Protein AF-A0AA47LA80-F1 (afdb_monomer)

pLDDT: mean 89.27, std 13.65, range [39.94, 98.06]

Sequence (81 aa):
MIILITNVLDDVNENTHTVTFQIVDGSPSLNDVECLLTREINEFNHVTYCLEEKQGQFKTFGRQCVQGEHFSDTEQHELIA

Secondary structure (DSSP, 8-state):
-EEEEEEEEE-TTTSEEEEEEEEEES---HHHHHHHHHHH-SSEEEEEEETTTTEEEEEEESS---TT-EEESSGGGSS--

Structure (mmCIF, N/CA/C/O backbone):
data_AF-A0AA47LA80-F1
#
_entry.id   AF-A0AA47LA80-F1
#
loop_
_atom_site.group_PDB
_atom_site.id
_atom_site.type_symbol
_atom_site.label_atom_id
_atom_site.label_alt_id
_atom_site.label_comp_id
_atom_site.label_asym_id
_atom_site.label_entity_id
_atom_site.label_seq_id
_atom_site.pdbx_PDB_ins_code
_atom_site.Cartn_x
_atom_site.Cartn_y
_atom_site.Cartn_z
_atom_site.occupancy
_atom_site.B_iso_or_equiv
_atom_site.auth_seq_id
_atom_site.auth_comp_id
_atom_site.auth_asym_id
_atom_site.auth_atom_id
_atom_site.pdbx_PDB_model_num
ATOM 1 N N . MET A 1 1 ? -9.135 -3.038 9.409 1.00 91.50 1 MET A N 1
ATOM 2 C CA . MET A 1 1 ? -8.547 -2.176 8.368 1.00 91.50 1 MET A CA 1
ATOM 3 C C . MET A 1 1 ? -8.333 -3.024 7.139 1.00 91.50 1 MET A C 1
ATOM 5 O O . MET A 1 1 ? -7.701 -4.065 7.250 1.00 91.50 1 MET A O 1
ATOM 9 N N . ILE A 1 2 ? -8.790 -2.540 5.985 1.00 95.06 2 ILE A N 1
ATOM 10 C CA . ILE A 1 2 ? -8.474 -3.150 4.691 1.00 95.06 2 ILE A CA 1
ATOM 11 C C . ILE A 1 2 ? -7.785 -2.111 3.805 1.00 95.06 2 ILE A C 1
ATOM 13 O O . ILE A 1 2 ? -8.339 -1.034 3.556 1.00 95.06 2 ILE A O 1
ATOM 17 N N . ILE A 1 3 ? -6.586 -2.450 3.334 1.00 96.12 3 ILE A N 1
ATOM 18 C CA . ILE A 1 3 ? -5.807 -1.701 2.344 1.00 96.12 3 ILE A CA 1
ATOM 19 C C . ILE A 1 3 ? -6.019 -2.358 0.980 1.00 96.12 3 ILE A C 1
ATOM 21 O O . ILE A 1 3 ? -5.845 -3.562 0.860 1.00 96.12 3 ILE A O 1
ATOM 25 N N . LEU A 1 4 ? -6.359 -1.582 -0.047 1.00 97.69 4 LEU A N 1
ATOM 26 C CA . LEU A 1 4 ? -6.431 -2.012 -1.445 1.00 97.69 4 LEU A CA 1
ATOM 27 C C . LEU A 1 4 ? -5.287 -1.376 -2.232 1.00 97.69 4 LEU A C 1
ATOM 29 O O . LEU A 1 4 ? -5.150 -0.152 -2.234 1.00 97.69 4 LEU A O 1
ATOM 33 N N . ILE A 1 5 ? -4.516 -2.180 -2.956 1.00 97.94 5 ILE A N 1
ATOM 34 C CA . ILE A 1 5 ? -3.494 -1.696 -3.881 1.00 97.94 5 ILE A CA 1
ATOM 35 C C . ILE A 1 5 ? -4.169 -1.218 -5.165 1.00 97.94 5 ILE A C 1
ATOM 37 O O . ILE A 1 5 ? -4.728 -2.003 -5.932 1.00 97.94 5 ILE A O 1
ATOM 41 N N . THR A 1 6 ? -4.130 0.087 -5.417 1.00 97.75 6 THR A N 1
ATOM 42 C CA . THR A 1 6 ? -4.828 0.711 -6.550 1.00 97.75 6 THR A CA 1
ATOM 43 C C . THR A 1 6 ? -3.921 0.937 -7.750 1.00 97.75 6 THR A C 1
ATOM 45 O O . THR A 1 6 ? -4.416 0.992 -8.876 1.00 97.75 6 THR A O 1
ATOM 48 N N . ASN A 1 7 ? -2.607 1.039 -7.537 1.00 97.50 7 ASN A N 1
ATOM 49 C CA . ASN A 1 7 ? -1.635 1.204 -8.610 1.00 97.50 7 ASN A CA 1
ATOM 50 C C . ASN A 1 7 ? -0.241 0.711 -8.194 1.00 97.50 7 ASN A C 1
ATOM 52 O O . ASN A 1 7 ? 0.156 0.879 -7.041 1.00 97.50 7 ASN A O 1
ATOM 56 N N . VAL A 1 8 ? 0.512 0.163 -9.148 1.00 95.81 8 VAL A N 1
ATOM 57 C CA . VAL A 1 8 ? 1.917 -0.233 -8.982 1.00 95.81 8 VAL A CA 1
ATOM 58 C C . VAL A 1 8 ? 2.687 0.293 -10.187 1.00 95.81 8 VAL A C 1
ATOM 60 O O . VAL A 1 8 ? 2.432 -0.121 -11.316 1.00 95.81 8 VAL A O 1
ATOM 63 N N . LEU A 1 9 ? 3.596 1.235 -9.949 1.00 94.81 9 LEU A N 1
ATOM 64 C CA . LEU A 1 9 ? 4.415 1.862 -10.982 1.00 94.81 9 LEU A CA 1
ATOM 65 C C . LEU A 1 9 ? 5.864 1.407 -10.844 1.00 94.81 9 LEU A C 1
ATOM 67 O O . LEU A 1 9 ? 6.464 1.584 -9.783 1.00 94.81 9 LEU A O 1
ATOM 71 N N . ASP A 1 10 ? 6.418 0.863 -11.924 1.00 90.31 10 ASP A N 1
ATOM 72 C CA . ASP A 1 10 ? 7.824 0.475 -12.005 1.00 90.31 10 ASP A CA 1
ATOM 73 C C . ASP A 1 10 ? 8.713 1.733 -12.007 1.00 90.31 10 ASP A C 1
ATOM 75 O O . ASP A 1 10 ? 8.502 2.654 -12.803 1.00 90.31 10 ASP A O 1
ATOM 79 N N . ASP A 1 11 ? 9.726 1.773 -11.140 1.00 85.62 11 ASP A N 1
ATOM 80 C CA . ASP A 1 11 ? 10.800 2.759 -11.236 1.00 85.62 11 ASP A CA 1
ATOM 81 C C . ASP A 1 11 ? 11.876 2.214 -12.186 1.00 85.62 11 ASP A C 1
ATOM 83 O O . ASP A 1 11 ? 12.479 1.161 -11.957 1.00 85.62 11 ASP A O 1
ATOM 87 N N . VAL A 1 12 ? 12.091 2.925 -13.294 1.00 72.00 12 VAL A N 1
ATOM 88 C CA . VAL A 1 12 ? 12.824 2.457 -14.485 1.00 72.00 12 VAL A CA 1
ATOM 89 C C . VAL A 1 12 ? 14.281 2.076 -14.180 1.00 72.00 12 VAL A C 1
ATOM 91 O O . VAL A 1 12 ? 14.896 1.343 -14.952 1.00 72.00 12 VAL A O 1
ATOM 94 N N . ASN A 1 13 ? 14.839 2.548 -13.061 1.00 68.50 13 ASN A N 1
ATOM 95 C CA . ASN A 1 13 ? 16.269 2.440 -12.779 1.00 68.50 13 ASN A CA 1
ATOM 96 C C . ASN A 1 13 ? 16.647 1.563 -11.577 1.00 68.50 13 ASN A C 1
ATOM 98 O O . ASN A 1 13 ? 17.819 1.210 -11.466 1.00 68.50 13 ASN A O 1
ATOM 102 N N . GLU A 1 14 ? 15.721 1.202 -10.681 1.00 70.50 14 GLU A N 1
ATOM 103 C CA . GLU A 1 14 ? 16.120 0.722 -9.342 1.00 70.50 14 GLU A CA 1
ATOM 104 C C . GLU A 1 14 ? 15.501 -0.607 -8.894 1.00 70.50 14 GLU A C 1
ATOM 106 O O . GLU A 1 14 ? 15.709 -1.015 -7.754 1.00 70.50 14 GLU A O 1
ATOM 111 N N . ASN A 1 15 ? 14.771 -1.327 -9.758 1.00 86.50 15 ASN A N 1
ATOM 112 C CA . ASN A 1 15 ? 13.997 -2.512 -9.340 1.00 86.50 15 ASN A CA 1
ATOM 113 C C . ASN A 1 15 ? 13.084 -2.197 -8.131 1.00 86.50 15 ASN A C 1
ATOM 115 O O . ASN A 1 15 ? 12.753 -3.073 -7.330 1.00 86.50 15 ASN A O 1
ATOM 119 N N . THR A 1 16 ? 12.714 -0.926 -7.982 1.00 90.62 16 THR A N 1
ATOM 120 C CA . THR A 1 16 ? 11.779 -0.431 -6.984 1.00 90.62 16 THR A CA 1
ATOM 121 C C . THR A 1 16 ? 10.455 -0.138 -7.663 1.00 90.62 16 THR A C 1
ATOM 123 O O . THR A 1 16 ? 10.389 0.158 -8.856 1.00 90.62 16 THR A O 1
ATOM 126 N N . HIS A 1 17 ? 9.382 -0.238 -6.893 1.00 93.06 17 HIS A N 1
ATOM 12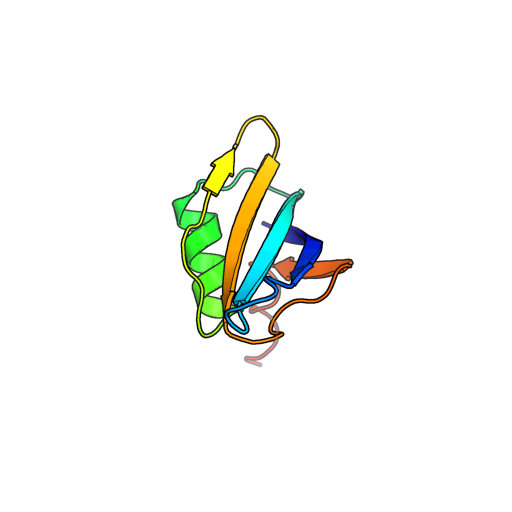7 C CA . HIS A 1 17 ? 8.035 0.030 -7.366 1.00 93.06 17 HIS A CA 1
ATOM 128 C C . HIS A 1 17 ? 7.383 1.033 -6.432 1.00 93.06 17 HIS A C 1
ATOM 130 O O . HIS A 1 17 ? 7.423 0.858 -5.214 1.00 93.06 17 HIS A O 1
ATOM 136 N N . THR A 1 18 ? 6.769 2.071 -6.995 1.00 95.19 18 THR A N 1
ATOM 137 C CA . THR A 1 18 ? 5.896 2.967 -6.234 1.00 95.19 18 THR A CA 1
ATOM 138 C C . THR A 1 18 ? 4.501 2.364 -6.209 1.00 95.19 18 THR A C 1
ATOM 140 O O . THR A 1 18 ? 3.864 2.196 -7.249 1.00 95.19 18 THR A O 1
ATOM 143 N N . VAL A 1 19 ? 4.029 2.039 -5.013 1.00 96.94 19 VAL A N 1
ATOM 144 C CA . VAL A 1 19 ? 2.734 1.414 -4.774 1.00 96.94 19 VAL A CA 1
ATOM 145 C C . VAL A 1 19 ? 1.795 2.460 -4.197 1.00 96.94 19 VAL A C 1
ATOM 147 O O . VAL A 1 19 ? 2.103 3.090 -3.189 1.00 96.94 19 VAL A O 1
ATOM 150 N N . THR A 1 20 ? 0.649 2.656 -4.845 1.00 98.00 20 THR A N 1
ATOM 151 C CA . THR A 1 20 ? -0.445 3.481 -4.321 1.00 98.00 20 THR A CA 1
ATOM 152 C C . THR A 1 20 ? -1.506 2.574 -3.731 1.00 98.00 20 THR A C 1
ATOM 154 O O . THR A 1 20 ? -1.876 1.564 -4.337 1.00 98.00 20 THR A O 1
ATOM 157 N N . PHE A 1 21 ? -2.011 2.952 -2.564 1.00 97.88 21 PHE A N 1
ATOM 158 C CA . PHE A 1 21 ? -3.043 2.207 -1.871 1.00 97.88 21 PHE A CA 1
ATOM 159 C C . PHE A 1 21 ? -4.184 3.100 -1.394 1.00 97.88 21 PHE A C 1
ATOM 161 O O . PHE A 1 21 ? -4.044 4.317 -1.250 1.00 97.88 21 PHE A O 1
ATOM 168 N N . GLN A 1 22 ? -5.319 2.464 -1.117 1.00 98.06 22 GLN A N 1
ATOM 169 C CA . GLN A 1 22 ? -6.505 3.086 -0.548 1.00 98.06 22 GLN A CA 1
ATOM 170 C C . GLN A 1 22 ? -7.015 2.278 0.647 1.00 98.06 22 GLN A C 1
ATOM 172 O O . GLN A 1 22 ? -7.077 1.053 0.591 1.00 98.06 22 GLN A O 1
ATOM 177 N N . ILE A 1 23 ? -7.431 2.960 1.711 1.00 97.00 23 ILE A N 1
ATOM 178 C CA . ILE A 1 23 ? -8.157 2.344 2.822 1.00 97.00 23 ILE A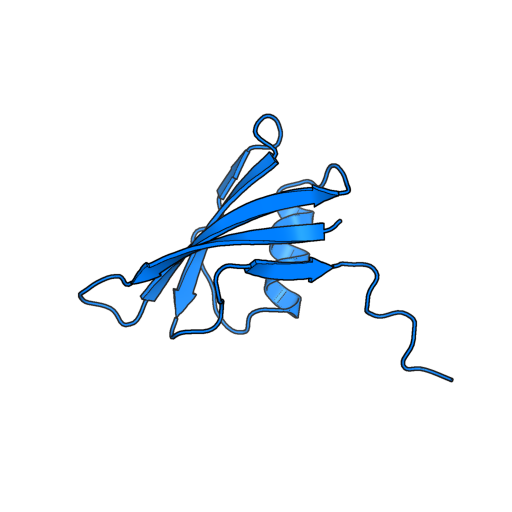 CA 1
ATOM 179 C C . ILE A 1 23 ? -9.622 2.208 2.413 1.00 97.00 23 ILE A C 1
ATOM 181 O O . ILE A 1 23 ? -10.337 3.206 2.289 1.00 97.00 23 ILE A O 1
ATOM 185 N N . VAL A 1 24 ? -10.072 0.972 2.204 1.00 95.62 24 VAL A N 1
ATOM 186 C CA . VAL A 1 24 ? -11.462 0.675 1.816 1.00 95.62 24 VAL A CA 1
ATOM 187 C C . VAL A 1 24 ? -12.347 0.357 3.019 1.00 95.62 24 VAL A C 1
ATOM 189 O O . VAL A 1 24 ? -13.557 0.554 2.946 1.00 95.62 24 VAL A O 1
ATOM 192 N N . ASP A 1 25 ? -11.747 -0.046 4.142 1.00 93.94 25 ASP A N 1
ATOM 193 C CA . ASP A 1 25 ? -12.443 -0.251 5.412 1.00 93.94 25 ASP A CA 1
ATOM 194 C C . ASP A 1 25 ? -11.587 0.180 6.615 1.00 93.94 25 ASP A C 1
ATOM 196 O O . ASP A 1 25 ? -10.383 -0.088 6.683 1.00 93.94 25 ASP A O 1
ATOM 200 N N . GLY A 1 26 ? -12.232 0.845 7.576 1.00 91.75 26 GLY A N 1
ATOM 201 C CA . GLY A 1 26 ? -11.605 1.407 8.773 1.00 91.75 26 GLY A CA 1
ATOM 202 C C . GLY A 1 26 ? -11.144 2.868 8.652 1.00 91.75 26 GLY A C 1
ATOM 203 O O . GLY A 1 26 ? -11.373 3.560 7.650 1.00 91.75 26 GLY A O 1
ATOM 204 N N . SER A 1 27 ? -10.507 3.329 9.733 1.00 92.81 27 SER A N 1
ATOM 205 C CA . SER A 1 27 ? -9.914 4.667 9.893 1.00 92.81 27 SER A CA 1
ATOM 206 C C . SER A 1 27 ? -8.566 4.555 10.628 1.00 92.81 27 SER A C 1
ATOM 208 O O . SER A 1 27 ? -8.465 4.965 11.785 1.00 92.81 27 SER A O 1
ATOM 210 N N . PRO A 1 28 ? -7.556 3.923 10.005 1.00 94.88 28 PRO A N 1
ATOM 211 C CA . PRO A 1 28 ? -6.257 3.674 10.623 1.00 94.88 28 PRO A CA 1
ATOM 212 C C . PRO A 1 28 ? -5.439 4.963 10.744 1.00 94.88 28 PRO A C 1
ATOM 214 O O . PRO A 1 28 ? -5.631 5.899 9.967 1.00 94.88 28 PRO A O 1
ATOM 217 N N . SER A 1 29 ? -4.500 4.995 11.686 1.00 95.69 29 SER A N 1
ATOM 218 C CA . SER A 1 29 ? -3.394 5.959 11.699 1.00 95.69 29 SER A CA 1
ATOM 219 C C . SER A 1 29 ? -2.277 5.532 10.732 1.00 95.69 29 SER A C 1
ATOM 221 O O . SER A 1 29 ? -2.261 4.396 10.259 1.00 95.69 29 SER A O 1
ATOM 223 N N . LEU A 1 30 ? -1.303 6.413 10.462 1.00 95.69 30 LEU A N 1
ATOM 224 C CA . LEU A 1 30 ? -0.108 6.046 9.681 1.00 95.69 30 LEU A CA 1
ATOM 225 C C . LEU A 1 30 ? 0.632 4.853 10.308 1.00 95.69 30 LEU A C 1
ATOM 227 O O . LEU A 1 30 ? 1.035 3.943 9.593 1.00 95.69 30 LEU A O 1
ATOM 231 N N . ASN A 1 31 ? 0.743 4.821 11.638 1.00 95.94 31 ASN A N 1
ATOM 232 C CA . ASN A 1 31 ? 1.419 3.737 12.346 1.00 95.94 31 ASN A CA 1
ATOM 233 C C . ASN A 1 31 ? 0.696 2.390 12.168 1.00 95.94 31 ASN A C 1
ATOM 235 O O . ASN A 1 31 ? 1.345 1.356 12.044 1.00 95.94 31 ASN A O 1
ATOM 239 N N . ASP A 1 32 ? -0.640 2.390 12.128 1.00 95.44 32 ASP A N 1
ATOM 240 C CA . ASP A 1 32 ? -1.414 1.166 11.885 1.00 95.44 32 ASP A CA 1
ATOM 241 C C . ASP A 1 32 ? -1.183 0.642 10.461 1.00 95.44 32 ASP A C 1
ATOM 243 O O . ASP A 1 32 ? -1.005 -0.561 10.267 1.00 95.44 32 ASP A O 1
ATOM 247 N N . VAL A 1 33 ? -1.122 1.548 9.477 1.00 95.69 33 VAL A N 1
ATOM 248 C CA . VAL A 1 33 ? -0.785 1.224 8.083 1.00 95.69 33 VAL A CA 1
ATOM 249 C C . VAL A 1 33 ? 0.620 0.627 7.989 1.00 95.69 33 VAL A C 1
ATOM 251 O O . VAL A 1 33 ? 0.778 -0.456 7.433 1.00 95.69 33 VAL A O 1
ATOM 254 N N . GLU A 1 34 ? 1.633 1.274 8.570 1.00 95.56 34 GLU A N 1
ATOM 255 C CA . GLU A 1 34 ? 3.016 0.768 8.577 1.00 95.56 34 GLU A CA 1
ATOM 256 C C . GLU A 1 34 ? 3.133 -0.601 9.259 1.00 95.56 34 GLU A C 1
ATOM 258 O O . GLU A 1 34 ? 3.860 -1.476 8.782 1.00 95.56 34 GLU A O 1
ATOM 263 N N . CYS A 1 35 ? 2.386 -0.820 10.346 1.00 94.94 35 CYS A N 1
ATOM 264 C CA . CYS A 1 35 ? 2.339 -2.107 11.033 1.00 94.94 35 CYS A CA 1
ATOM 265 C C . CYS A 1 35 ? 1.758 -3.218 10.152 1.00 94.94 35 CYS A C 1
ATOM 267 O O . CYS A 1 35 ? 2.284 -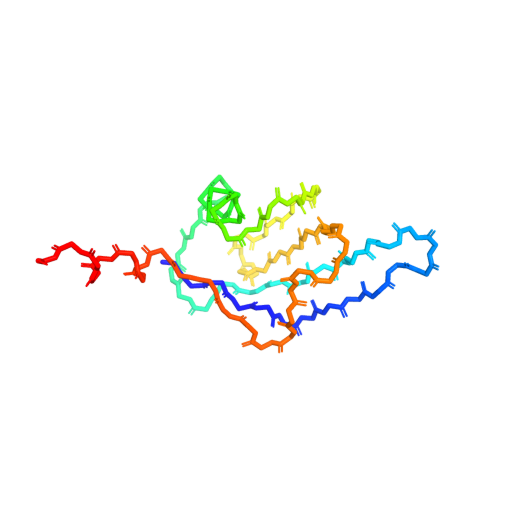4.330 10.171 1.00 94.94 35 CYS A O 1
ATOM 269 N N . LEU A 1 36 ? 0.694 -2.939 9.391 1.00 94.81 36 LEU A N 1
ATOM 270 C CA . LEU A 1 36 ? 0.129 -3.908 8.450 1.00 94.81 36 LEU A CA 1
ATOM 271 C C . LEU A 1 36 ? 1.099 -4.178 7.294 1.00 94.81 36 LEU A C 1
ATOM 273 O O . LEU A 1 36 ? 1.401 -5.333 7.017 1.00 94.81 36 LEU A O 1
ATOM 277 N N . LEU A 1 37 ? 1.671 -3.134 6.687 1.00 94.94 37 LEU A N 1
ATOM 278 C CA . LEU A 1 37 ? 2.649 -3.291 5.604 1.00 94.94 37 LEU A CA 1
ATOM 279 C C . LEU A 1 37 ? 3.882 -4.096 6.047 1.00 94.94 37 LEU A C 1
ATOM 281 O O . LEU A 1 37 ? 4.367 -4.916 5.283 1.00 94.94 37 LEU A O 1
ATOM 285 N N . THR A 1 38 ? 4.342 -3.942 7.294 1.00 94.31 38 THR A N 1
ATOM 286 C CA . THR A 1 38 ? 5.448 -4.741 7.873 1.00 94.31 38 THR A CA 1
ATOM 287 C C . THR A 1 38 ? 5.135 -6.230 7.992 1.00 94.31 38 THR A C 1
ATOM 289 O O . THR A 1 38 ? 6.052 -7.048 8.016 1.00 94.31 38 THR A O 1
ATOM 292 N N . ARG A 1 39 ? 3.857 -6.605 8.087 1.00 92.94 39 ARG A N 1
ATOM 293 C CA . ARG A 1 39 ? 3.444 -8.014 8.146 1.00 92.94 39 ARG A CA 1
ATOM 294 C C . ARG A 1 39 ? 3.328 -8.632 6.760 1.00 92.94 39 ARG A C 1
ATOM 296 O O . ARG A 1 39 ? 3.694 -9.790 6.596 1.00 92.94 39 ARG A O 1
ATOM 303 N N . GLU A 1 40 ? 2.842 -7.856 5.797 1.00 93.75 40 GLU A N 1
ATOM 304 C CA . GLU A 1 40 ? 2.515 -8.348 4.454 1.00 93.75 40 GLU A CA 1
ATOM 305 C C . GLU A 1 40 ? 3.668 -8.198 3.451 1.00 93.75 40 GLU A C 1
ATOM 307 O O . GLU A 1 40 ? 3.751 -8.943 2.477 1.00 93.75 40 GLU A O 1
ATOM 312 N N . ILE A 1 41 ? 4.579 -7.247 3.672 1.00 93.56 41 ILE A N 1
ATOM 313 C CA . ILE A 1 41 ? 5.631 -6.875 2.721 1.00 93.56 41 ILE A CA 1
ATOM 314 C C . ILE A 1 41 ? 6.992 -6.978 3.406 1.00 93.56 41 ILE A C 1
ATOM 316 O O . ILE A 1 41 ? 7.236 -6.344 4.432 1.00 93.56 41 ILE A O 1
ATOM 320 N N . ASN A 1 42 ? 7.912 -7.737 2.805 1.00 90.81 42 ASN A N 1
ATOM 321 C CA . ASN A 1 42 ? 9.239 -7.981 3.380 1.00 90.81 42 ASN A CA 1
ATOM 322 C C . ASN A 1 42 ? 10.091 -6.711 3.457 1.00 90.81 42 ASN A C 1
ATOM 324 O O . ASN A 1 42 ? 10.810 -6.503 4.431 1.00 90.81 42 ASN A O 1
ATOM 328 N N . GLU A 1 43 ? 10.062 -5.891 2.405 1.00 91.62 43 GLU A N 1
ATOM 329 C CA . GLU A 1 43 ? 10.897 -4.693 2.321 1.00 91.62 43 GLU A CA 1
ATOM 330 C C . GLU A 1 43 ? 10.163 -3.558 1.604 1.00 91.62 43 GLU A C 1
ATOM 332 O O . GLU A 1 43 ? 9.812 -3.658 0.420 1.00 91.62 43 GLU A O 1
ATOM 337 N N . PHE A 1 44 ? 9.944 -2.465 2.334 1.00 93.44 44 PHE A N 1
ATOM 338 C CA . PHE A 1 44 ? 9.368 -1.227 1.825 1.00 93.44 44 PHE A CA 1
ATOM 339 C C . PHE A 1 44 ? 9.971 -0.007 2.531 1.00 93.44 44 PHE A C 1
ATOM 341 O O . PHE A 1 44 ? 10.561 -0.107 3.607 1.00 93.44 44 PHE A O 1
ATOM 348 N N . ASN A 1 45 ? 9.822 1.167 1.922 1.00 93.31 45 ASN A N 1
ATOM 349 C CA . ASN A 1 45 ? 10.209 2.445 2.505 1.00 93.31 45 ASN A CA 1
ATOM 350 C C . ASN A 1 45 ? 9.286 3.582 2.029 1.00 93.31 45 ASN A C 1
ATOM 352 O O . ASN A 1 45 ? 8.395 3.390 1.200 1.00 93.31 45 ASN A O 1
ATOM 356 N N . HIS A 1 46 ? 9.501 4.776 2.588 1.00 92.81 46 HIS A N 1
ATOM 357 C CA . HIS A 1 46 ? 8.798 6.008 2.215 1.00 92.81 46 HIS A CA 1
ATOM 358 C C . HIS A 1 46 ? 7.263 5.903 2.276 1.00 92.81 46 HIS A C 1
ATOM 360 O O . HIS A 1 46 ? 6.578 6.319 1.341 1.00 92.81 46 HIS A O 1
ATOM 366 N N . VAL A 1 47 ? 6.720 5.368 3.377 1.00 96.75 47 VAL A N 1
ATOM 367 C CA . VAL A 1 47 ? 5.266 5.330 3.572 1.00 96.75 47 VAL A CA 1
ATOM 368 C C . VAL A 1 47 ? 4.737 6.740 3.800 1.00 96.75 47 VAL A C 1
ATOM 370 O O . VAL A 1 47 ? 5.206 7.488 4.656 1.00 96.75 47 VAL A O 1
ATOM 373 N N . THR A 1 48 ? 3.728 7.093 3.022 1.00 96.94 48 THR A N 1
ATOM 374 C CA . THR A 1 48 ? 2.926 8.300 3.182 1.00 96.94 48 THR A CA 1
ATOM 375 C C . THR A 1 48 ? 1.468 7.890 3.263 1.00 96.94 48 THR A C 1
ATOM 377 O O . THR A 1 48 ? 1.037 6.965 2.576 1.00 96.94 48 THR A O 1
ATOM 380 N N . TYR A 1 49 ? 0.704 8.560 4.118 1.00 97.56 49 TYR A N 1
ATOM 381 C CA . TYR A 1 49 ? -0.712 8.277 4.296 1.00 97.56 49 TYR A CA 1
ATOM 382 C C . TYR A 1 49 ? -1.462 9.554 4.663 1.00 97.56 49 TYR A C 1
ATOM 384 O O . TYR A 1 49 ? -1.097 10.255 5.609 1.00 97.56 49 TYR A O 1
ATOM 392 N N . CYS A 1 50 ? -2.520 9.834 3.909 1.00 96.44 50 CYS A N 1
ATOM 393 C CA . CYS A 1 50 ? -3.456 10.916 4.147 1.00 96.44 50 CYS A CA 1
ATOM 394 C C . CYS A 1 50 ? -4.770 10.331 4.677 1.00 96.44 50 CYS A C 1
ATOM 396 O O . CYS A 1 50 ? -5.512 9.669 3.949 1.00 96.44 50 CYS A O 1
ATOM 398 N N . LEU A 1 51 ? -5.066 10.587 5.955 1.00 92.94 51 LEU A N 1
ATOM 399 C CA . LEU A 1 51 ? -6.281 10.096 6.615 1.00 92.94 51 LEU A CA 1
ATOM 400 C C . LEU A 1 51 ? -7.561 10.658 5.978 1.00 92.94 51 LEU A C 1
ATOM 402 O O . LEU A 1 51 ? -8.554 9.941 5.875 1.00 92.94 51 LEU A O 1
ATOM 406 N N . GLU A 1 52 ? -7.539 11.919 5.540 1.00 94.44 52 GLU A N 1
ATOM 407 C CA . GLU A 1 52 ? -8.698 12.576 4.919 1.00 94.44 52 GLU A CA 1
ATOM 408 C C . GLU A 1 52 ? -9.033 11.966 3.554 1.00 94.44 52 GLU A C 1
ATOM 410 O O . GLU A 1 52 ? -10.198 11.710 3.253 1.00 94.44 52 GLU A O 1
ATOM 415 N N . GLU A 1 53 ? -8.009 11.671 2.753 1.00 95.94 53 GLU A N 1
ATOM 416 C CA . GLU A 1 53 ? -8.168 11.062 1.428 1.00 95.94 53 GLU A CA 1
ATOM 417 C C . GLU A 1 53 ? -8.295 9.537 1.492 1.00 95.94 53 GLU A C 1
ATOM 419 O O . GLU A 1 53 ? -8.651 8.906 0.496 1.00 95.94 53 GLU A O 1
ATOM 424 N N . LYS A 1 54 ? -8.012 8.933 2.656 1.00 96.44 54 LYS A N 1
ATOM 425 C CA . LYS A 1 54 ? -7.908 7.479 2.842 1.00 96.44 54 LYS A CA 1
ATOM 426 C C . LYS A 1 54 ? -6.969 6.833 1.825 1.00 96.44 54 LYS A C 1
ATOM 428 O O . LYS A 1 54 ? -7.212 5.719 1.367 1.00 96.44 54 LYS A O 1
ATOM 433 N N . GLN A 1 55 ? -5.907 7.531 1.455 1.00 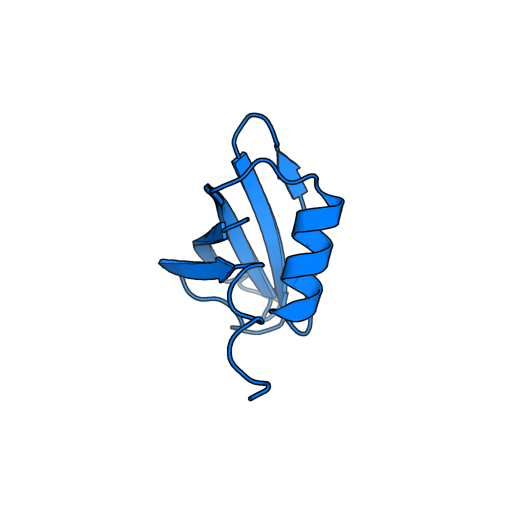97.12 55 GLN A N 1
ATOM 434 C CA . GLN A 1 55 ? -4.967 7.099 0.430 1.00 97.12 55 GLN A CA 1
ATOM 435 C C . GLN A 1 55 ? -3.541 7.305 0.900 1.00 97.12 55 GLN A C 1
ATOM 437 O O . GLN A 1 55 ? -3.253 8.146 1.753 1.00 97.12 55 GLN A O 1
ATOM 442 N N . GLY A 1 56 ? -2.642 6.517 0.338 1.00 97.62 56 GLY A N 1
ATOM 443 C CA . GLY A 1 56 ? -1.233 6.628 0.634 1.00 97.62 56 GLY A CA 1
ATOM 444 C C . GLY A 1 56 ? -0.377 5.943 -0.407 1.00 97.62 56 GLY A C 1
ATOM 445 O O . GLY A 1 56 ? -0.868 5.344 -1.368 1.00 97.62 56 GLY A O 1
ATOM 446 N N . GLN A 1 57 ? 0.926 6.072 -0.216 1.00 97.88 57 GLN A N 1
ATOM 447 C CA . GLN A 1 57 ? 1.925 5.500 -1.099 1.00 97.88 57 GLN A CA 1
ATOM 448 C C . GLN A 1 57 ? 3.082 4.944 -0.290 1.00 97.88 57 GLN A C 1
ATOM 450 O O . GLN A 1 57 ? 3.413 5.475 0.768 1.00 97.88 57 GLN A O 1
ATOM 455 N N . PHE A 1 58 ? 3.720 3.908 -0.811 1.00 96.75 58 PHE A N 1
ATOM 456 C CA . PHE A 1 58 ? 5.011 3.430 -0.335 1.00 96.75 58 PHE A CA 1
ATOM 457 C C . PHE A 1 58 ? 5.835 2.931 -1.517 1.00 96.75 58 PHE A C 1
ATOM 459 O O . PHE A 1 58 ? 5.320 2.719 -2.617 1.00 96.75 58 PHE A O 1
ATOM 466 N N . LYS A 1 59 ? 7.129 2.741 -1.296 1.00 95.31 59 LYS A N 1
ATOM 467 C CA . LYS A 1 59 ? 8.026 2.119 -2.263 1.00 95.31 59 LYS A CA 1
ATOM 468 C C . LYS A 1 59 ? 8.412 0.729 -1.783 1.00 95.31 59 LYS A C 1
ATOM 470 O O . LYS A 1 59 ? 8.689 0.548 -0.604 1.00 95.31 59 LYS A O 1
ATOM 475 N N . THR A 1 60 ? 8.450 -0.242 -2.686 1.00 94.31 60 THR A N 1
ATOM 476 C CA . THR A 1 60 ? 8.878 -1.619 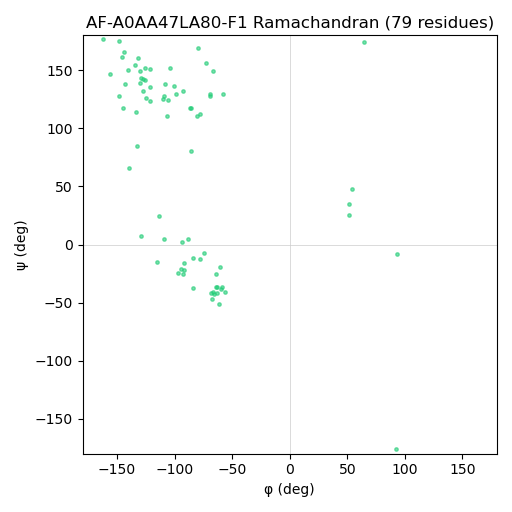-2.394 1.00 94.31 60 THR A CA 1
ATOM 477 C C . THR A 1 60 ? 9.994 -2.058 -3.332 1.00 94.31 60 THR A C 1
ATOM 479 O O . THR A 1 60 ? 10.085 -1.569 -4.459 1.00 94.31 60 THR A O 1
ATOM 482 N N . PHE A 1 61 ? 10.851 -2.968 -2.867 1.00 90.81 61 PHE A N 1
ATOM 483 C CA . PHE A 1 61 ? 11.916 -3.569 -3.670 1.00 90.81 61 PHE A CA 1
ATOM 484 C C . PHE A 1 61 ? 11.442 -4.865 -4.316 1.00 90.81 61 PHE A C 1
ATOM 486 O O . PHE A 1 61 ? 10.882 -5.736 -3.655 1.00 90.81 61 PHE A O 1
ATOM 493 N N . GLY A 1 62 ? 11.684 -5.021 -5.615 1.00 86.94 62 GLY A N 1
ATOM 494 C CA . GLY A 1 62 ? 11.121 -6.123 -6.383 1.00 86.94 62 GLY A CA 1
ATOM 495 C C . GLY A 1 62 ? 9.593 -6.054 -6.458 1.00 86.94 62 GLY A C 1
ATOM 496 O O . GLY A 1 62 ? 8.940 -5.187 -5.874 1.00 86.94 62 GLY A O 1
ATOM 497 N N . ARG A 1 63 ? 9.002 -6.951 -7.244 1.00 87.00 63 ARG A N 1
ATOM 498 C CA . ARG A 1 63 ? 7.559 -6.947 -7.493 1.00 87.00 63 ARG A CA 1
ATOM 499 C C . ARG A 1 63 ? 6.825 -7.710 -6.390 1.00 87.00 63 ARG A C 1
ATOM 501 O O . ARG A 1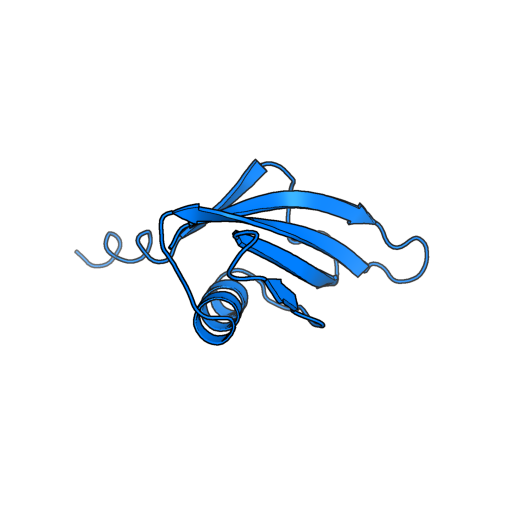 63 ? 6.508 -8.881 -6.566 1.00 87.00 63 ARG A O 1
ATOM 508 N N . GLN A 1 64 ? 6.616 -7.044 -5.253 1.00 91.31 64 GLN A N 1
ATOM 509 C CA . GLN A 1 64 ? 5.928 -7.607 -4.080 1.00 91.31 64 GLN A CA 1
ATOM 510 C C . GLN A 1 64 ? 4.418 -7.339 -4.068 1.00 91.31 64 GLN A C 1
ATOM 512 O O . GLN A 1 64 ? 3.698 -8.076 -3.414 1.00 91.31 64 GLN A O 1
ATOM 517 N N . CYS A 1 65 ? 3.944 -6.320 -4.795 1.00 93.19 65 CYS A N 1
ATOM 518 C CA . CYS A 1 65 ? 2.528 -5.950 -4.825 1.00 93.19 65 CYS A CA 1
ATOM 519 C C . CYS A 1 65 ? 1.954 -6.001 -6.239 1.00 93.19 65 CYS A C 1
ATOM 521 O O . CYS A 1 65 ? 2.654 -5.736 -7.226 1.00 93.19 65 CYS A O 1
ATOM 523 N N . VAL A 1 66 ? 0.653 -6.272 -6.337 1.00 94.31 66 VAL A N 1
ATOM 524 C CA . VAL A 1 66 ? -0.092 -6.247 -7.603 1.00 94.31 66 VAL A CA 1
ATOM 525 C C . VAL A 1 66 ? -1.330 -5.363 -7.473 1.00 94.31 66 VAL A C 1
ATOM 527 O O . VAL A 1 66 ? -2.001 -5.336 -6.450 1.00 94.31 66 VAL A O 1
ATOM 530 N N . GLN A 1 67 ? -1.664 -4.625 -8.532 1.00 96.12 67 GLN A N 1
ATOM 531 C CA . GLN A 1 67 ? -2.902 -3.849 -8.568 1.00 96.12 67 GLN A CA 1
ATOM 532 C C . GLN A 1 67 ? -4.129 -4.758 -8.363 1.00 96.12 67 GLN A C 1
ATOM 534 O O . GLN A 1 67 ? -4.291 -5.757 -9.062 1.00 96.12 67 GLN A O 1
ATOM 539 N N . GLY A 1 68 ? -5.007 -4.374 -7.436 1.00 95.12 68 GLY A N 1
ATOM 540 C CA . GLY A 1 68 ? -6.191 -5.134 -7.028 1.00 95.12 68 GLY A CA 1
ATOM 541 C C . GLY A 1 68 ? -5.974 -6.056 -5.823 1.00 95.12 68 GLY A C 1
ATOM 542 O O . GLY A 1 68 ? -6.946 -6.594 -5.298 1.00 95.12 68 GLY A O 1
ATOM 543 N N . GLU A 1 69 ? -4.732 -6.225 -5.368 1.00 95.19 69 GLU A N 1
ATOM 544 C CA . GLU A 1 69 ? -4.406 -6.933 -4.128 1.00 95.19 69 GLU A CA 1
ATOM 545 C C . GLU A 1 69 ? -4.921 -6.173 -2.903 1.00 95.19 69 GLU A C 1
ATOM 547 O O . GLU A 1 69 ? -5.002 -4.942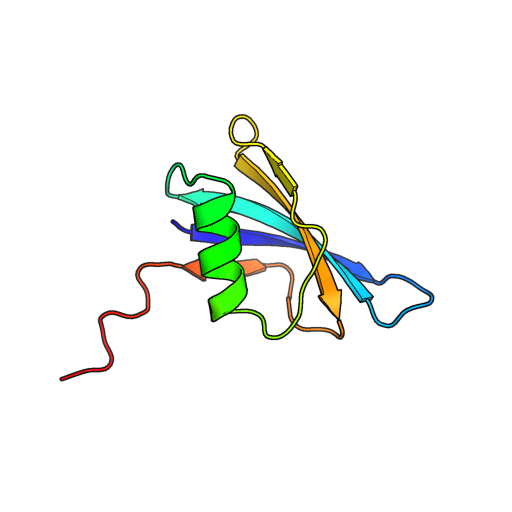 -2.915 1.00 95.19 69 GLU A O 1
ATOM 552 N N . HIS A 1 70 ? -5.271 -6.899 -1.844 1.00 94.44 70 HIS A N 1
ATOM 553 C CA . HIS A 1 70 ? -5.703 -6.313 -0.584 1.00 94.44 70 HIS A CA 1
ATOM 554 C C . HIS A 1 70 ? -4.952 -6.919 0.595 1.00 94.44 70 HIS A C 1
ATOM 556 O O . HIS A 1 70 ? -4.593 -8.091 0.570 1.00 94.44 70 HIS A O 1
ATOM 562 N N . PHE A 1 71 ? -4.768 -6.107 1.629 1.00 94.25 71 PHE A N 1
ATOM 563 C CA . PHE A 1 71 ? -4.210 -6.506 2.914 1.00 94.25 71 PHE A CA 1
ATOM 564 C C . PHE A 1 71 ? -5.225 -6.204 4.005 1.00 94.25 71 PHE A C 1
ATOM 566 O O . PHE A 1 71 ? -5.808 -5.114 4.021 1.00 94.25 71 PHE A O 1
ATOM 573 N N . SER A 1 72 ? -5.422 -7.143 4.923 1.00 91.88 72 SER A N 1
ATOM 574 C CA . SER A 1 72 ? -6.383 -7.003 6.010 1.00 91.88 72 SER A CA 1
ATOM 575 C C . SER A 1 72 ? -5.761 -7.316 7.365 1.00 91.88 72 SER A C 1
ATOM 577 O O . SER A 1 72 ? -4.980 -8.249 7.512 1.00 91.88 72 SER A O 1
ATOM 579 N N . ASP A 1 73 ? -6.165 -6.575 8.394 1.00 85.38 73 ASP A N 1
ATOM 580 C CA . ASP A 1 73 ? -5.840 -6.908 9.786 1.00 85.38 73 ASP A CA 1
ATOM 581 C C . ASP A 1 73 ? -6.709 -8.046 10.363 1.00 85.38 73 ASP A C 1
ATOM 583 O O . ASP A 1 73 ? -6.389 -8.580 11.428 1.00 85.38 73 ASP A O 1
ATOM 587 N N . THR A 1 74 ? -7.792 -8.440 9.683 1.00 75.00 74 THR A N 1
ATOM 588 C CA . THR A 1 74 ? -8.733 -9.468 10.161 1.00 75.00 74 THR A CA 1
ATOM 589 C C . THR A 1 74 ? -8.419 -10.888 9.695 1.00 75.00 74 THR A C 1
ATOM 591 O O . THR A 1 74 ? -8.919 -11.834 10.303 1.00 75.00 74 THR A O 1
ATOM 594 N N . GLU A 1 75 ? -7.577 -11.077 8.678 1.00 58.75 75 GLU A N 1
ATOM 595 C CA . GLU A 1 75 ? -7.355 -12.397 8.060 1.00 58.75 75 GLU A CA 1
ATOM 596 C C . GLU A 1 75 ? -6.504 -13.362 8.913 1.00 58.75 75 GLU A C 1
ATOM 598 O O . GLU A 1 75 ? -6.432 -14.552 8.618 1.00 58.75 75 GLU A O 1
ATOM 603 N N . GLN A 1 76 ? -5.927 -12.912 10.036 1.00 52.06 76 GLN A N 1
ATOM 604 C CA . GLN A 1 76 ? -5.086 -13.756 10.901 1.00 52.06 76 GLN A CA 1
ATOM 605 C C . GLN A 1 76 ? -5.813 -14.554 12.005 1.00 52.06 76 GLN A C 1
ATOM 607 O O . GLN A 1 76 ? -5.142 -15.231 12.784 1.00 52.06 76 GLN A O 1
ATOM 612 N N . HIS A 1 77 ? -7.149 -14.550 12.095 1.00 46.50 77 HIS A N 1
ATOM 613 C CA . HIS A 1 77 ? -7.852 -15.273 13.176 1.00 46.50 77 HIS A CA 1
ATOM 614 C C . HIS A 1 77 ? -8.310 -16.714 12.869 1.00 46.50 77 HIS A C 1
ATOM 616 O O . HIS A 1 77 ? -8.876 -17.340 13.762 1.00 46.50 77 HIS A O 1
ATOM 622 N N . GLU A 1 78 ? -8.039 -17.294 11.691 1.00 47.00 78 GLU A N 1
ATOM 623 C CA . GLU A 1 78 ? -8.570 -18.636 11.351 1.00 47.00 78 GLU A CA 1
ATOM 624 C C . GLU A 1 78 ? -7.555 -19.799 11.293 1.00 47.00 78 GLU A C 1
ATOM 626 O O . GLU A 1 78 ? -7.950 -20.921 10.993 1.00 47.00 78 GLU A O 1
ATOM 631 N N . LEU A 1 79 ? -6.271 -19.612 11.635 1.00 50.78 79 LEU A N 1
ATOM 632 C CA . LEU A 1 79 ? -5.259 -20.689 11.520 1.00 50.78 79 LEU A CA 1
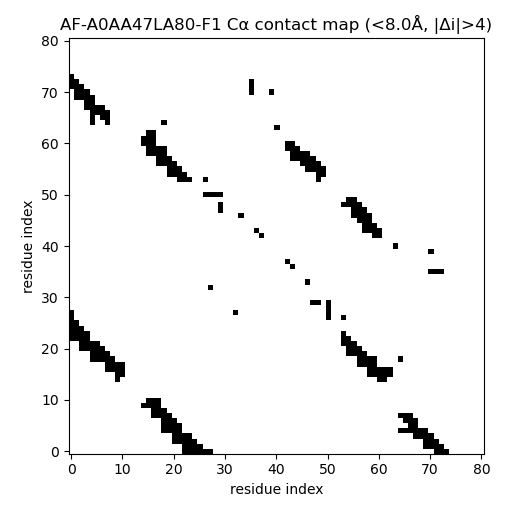ATOM 633 C C . LEU A 1 79 ? -4.666 -21.215 12.839 1.00 50.78 79 LEU A C 1
ATOM 635 O O . LEU A 1 79 ? -3.585 -21.803 12.843 1.00 50.78 79 LEU A O 1
ATOM 639 N N . ILE A 1 80 ? -5.389 -21.087 13.954 1.00 49.56 80 ILE A N 1
ATOM 640 C CA . ILE A 1 80 ? -5.082 -21.842 15.180 1.00 49.56 80 ILE A CA 1
ATOM 641 C C . ILE A 1 80 ? -6.377 -22.465 15.720 1.00 49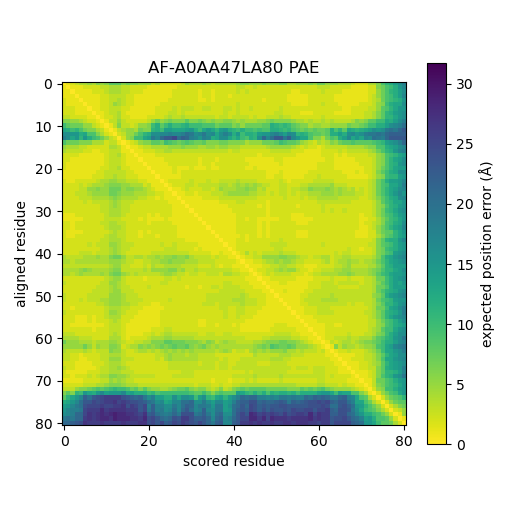.56 80 ILE A C 1
ATOM 643 O O . ILE A 1 80 ? -7.040 -21.892 16.583 1.00 49.56 80 ILE A O 1
ATOM 647 N N . ALA A 1 81 ? -6.734 -23.636 15.191 1.00 39.94 81 ALA A N 1
ATOM 648 C CA . ALA A 1 81 ? -7.713 -24.557 15.769 1.00 39.94 81 ALA A CA 1
ATOM 649 C C . ALA A 1 81 ? -7.106 -25.962 15.843 1.00 39.94 81 ALA A C 1
ATOM 651 O O . ALA A 1 81 ? -6.438 -26.360 14.861 1.00 39.94 81 ALA A O 1
#

Foldseek 3Di:
DKKAFADWADDPPAQKIKTKIADPDDQDDQVVVVVQCVVQAVDKDDWDADSVRRMIIIMHHHDSDDHGDMTDPPPPPPPDD

Mean predicted aligned error: 5.24 Å

Organism: Vibrio parahaemolyticus (NCBI:txid670)

Radius of gyration: 12.72 Å; Cα contacts (8 Å, |Δi|>4): 147; chains: 1; bounding box: 29×37×30 Å

Nearest PDB structures (foldseek):
  8ppk-assembly1_p  TM=5.423E-01  e=1.233E+00  Homo sapiens
  6zce-assembly1_m  TM=5.033E-01  e=1.098E+00  Saccharomyces cerevisiae S288C
  2rvh-assembly1_A  TM=5.213E-01  e=1.164E+00  Saccharomyces cerevisiae S288C
  1k3s-assembly1_B  TM=3.290E-01  e=3.930E+00  Salmonella enterica

Solvent-accessible surface area (backbone atoms only — not comparable to full-atom values): 4837 Å² total; per-residue (Å²): 83,30,41,36,29,72,38,66,41,80,43,96,85,69,60,31,28,47,35,32,35,32,54,80,41,77,85,70,54,63,67,54,51,53,55,50,46,61,73,80,43,96,54,71,46,76,77,47,68,39,75,90,76,33,34,33,37,32,34,29,63,50,91,82,73,54,66,75,42,71,48,59,76,70,75,77,78,78,84,84,129